Protein AF-A0A8T4NBR5-F1 (afdb_monomer_lite)

Structure (mmCIF, N/CA/C/O backbone):
data_AF-A0A8T4NBR5-F1
#
_entry.id   AF-A0A8T4NBR5-F1
#
loop_
_atom_site.group_PDB
_atom_site.id
_atom_site.type_symbol
_atom_site.label_atom_id
_atom_site.label_alt_id
_atom_site.label_comp_id
_atom_site.label_asym_id
_atom_site.label_entity_id
_atom_site.label_seq_id
_atom_site.pdbx_PDB_ins_code
_atom_site.Cartn_x
_atom_site.Cartn_y
_atom_site.Cartn_z
_atom_site.occupancy
_atom_site.B_iso_or_equiv
_atom_site.auth_seq_id
_atom_site.auth_comp_id
_atom_site.auth_asym_id
_atom_site.auth_atom_id
_atom_site.pdbx_PDB_model_num
ATOM 1 N N . MET A 1 1 ? -10.318 -7.163 -13.152 1.00 49.88 1 MET A N 1
ATOM 2 C CA . MET A 1 1 ? -11.014 -7.010 -11.859 1.00 49.88 1 MET A CA 1
ATOM 3 C C . MET A 1 1 ? -11.666 -5.636 -11.821 1.00 49.88 1 MET A C 1
ATOM 5 O O . MET A 1 1 ? -10.985 -4.655 -11.578 1.00 49.88 1 MET A O 1
ATOM 9 N N . LYS A 1 2 ? -12.958 -5.535 -12.147 1.00 45.28 2 LYS A N 1
ATOM 10 C CA . LYS A 1 2 ? -13.769 -4.344 -11.835 1.00 45.28 2 LYS A CA 1
ATOM 11 C C . LYS A 1 2 ? -14.614 -4.661 -10.600 1.00 45.28 2 LYS A C 1
ATOM 13 O O . LYS A 1 2 ? -15.834 -4.594 -10.630 1.00 45.28 2 LYS A O 1
ATOM 18 N N . GLU A 1 3 ? -13.958 -5.091 -9.529 1.00 60.66 3 GLU A N 1
ATOM 19 C CA . GLU A 1 3 ? -14.559 -4.941 -8.211 1.00 60.66 3 GLU A CA 1
ATOM 20 C C . GLU A 1 3 ? -14.256 -3.504 -7.810 1.00 60.66 3 GLU A C 1
ATOM 22 O O . GLU A 1 3 ? -13.096 -3.096 -7.791 1.00 60.66 3 GLU A O 1
ATOM 27 N N . ASN A 1 4 ? -15.303 -2.695 -7.642 1.00 78.69 4 ASN A N 1
ATOM 28 C CA . ASN A 1 4 ? -15.159 -1.267 -7.382 1.00 78.69 4 ASN A CA 1
ATOM 29 C C . ASN A 1 4 ? -14.544 -1.077 -5.990 1.00 78.69 4 ASN A C 1
ATOM 31 O O . ASN A 1 4 ? -15.252 -1.001 -4.981 1.00 78.69 4 ASN A O 1
ATOM 35 N N . PHE A 1 5 ? -13.215 -1.046 -5.937 1.00 88.75 5 PHE A N 1
ATOM 36 C CA . PHE A 1 5 ? -12.476 -0.606 -4.769 1.00 88.75 5 PHE A CA 1
ATOM 37 C C . PHE A 1 5 ? -12.832 0.849 -4.468 1.00 88.75 5 PHE A C 1
ATOM 39 O O . PHE A 1 5 ? -12.985 1.678 -5.370 1.00 88.75 5 PHE A O 1
ATOM 46 N N . THR A 1 6 ? -12.966 1.178 -3.189 1.00 93.31 6 THR A N 1
ATOM 47 C CA . THR A 1 6 ? -13.134 2.571 -2.772 1.00 93.31 6 THR A CA 1
ATOM 48 C C . THR A 1 6 ? -11.828 3.340 -2.987 1.00 93.31 6 THR A C 1
ATOM 50 O O . THR A 1 6 ? -10.742 2.760 -2.996 1.00 93.31 6 THR A O 1
ATOM 53 N N . LYS A 1 7 ? -11.895 4.674 -3.090 1.00 93.50 7 LYS A N 1
ATOM 54 C CA . LYS A 1 7 ? -10.686 5.514 -3.199 1.00 93.50 7 LYS A CA 1
ATOM 55 C C . LYS A 1 7 ? -9.672 5.267 -2.068 1.00 93.50 7 LYS A C 1
ATOM 57 O O . LYS A 1 7 ? -8.471 5.360 -2.289 1.00 93.50 7 LYS A O 1
ATOM 62 N N . TYR A 1 8 ? -10.154 4.912 -0.876 1.00 94.31 8 TYR A N 1
ATOM 63 C CA . TYR A 1 8 ? -9.322 4.613 0.292 1.00 94.31 8 TYR A CA 1
ATOM 64 C C . TYR A 1 8 ? -8.609 3.269 0.157 1.00 94.31 8 TYR A C 1
ATOM 66 O O . TYR A 1 8 ? -7.434 3.145 0.491 1.00 94.31 8 TYR A O 1
ATOM 74 N N . GLU A 1 9 ? -9.317 2.272 -0.362 1.00 93.75 9 GLU A N 1
ATOM 75 C CA . GLU A 1 9 ? -8.775 0.944 -0.630 1.00 93.75 9 GLU A CA 1
ATOM 76 C C . GLU A 1 9 ? -7.697 0.998 -1.708 1.00 93.75 9 GLU A C 1
ATOM 78 O O . GLU A 1 9 ? -6.609 0.470 -1.499 1.00 93.75 9 GLU A O 1
ATOM 83 N N . ILE A 1 10 ? -7.960 1.708 -2.808 1.00 93.00 10 ILE A N 1
ATOM 84 C CA . ILE A 1 10 ? -6.985 1.910 -3.887 1.00 93.00 10 ILE A CA 1
ATOM 85 C C . ILE A 1 10 ? -5.727 2.589 -3.337 1.00 93.00 10 ILE A C 1
ATOM 87 O O . ILE A 1 10 ? -4.625 2.083 -3.531 1.00 93.00 10 ILE A O 1
ATOM 91 N N . ALA A 1 11 ? -5.883 3.684 -2.586 1.00 94.94 11 ALA A N 1
ATOM 92 C CA . ALA A 1 11 ? -4.750 4.383 -1.982 1.00 94.94 11 ALA A CA 1
ATOM 93 C C . ALA A 1 11 ? -3.942 3.474 -1.036 1.00 94.94 11 ALA A C 1
ATOM 95 O O . ALA A 1 11 ? -2.712 3.472 -1.072 1.00 94.94 11 ALA A O 1
ATOM 96 N N . ARG A 1 12 ? -4.622 2.657 -0.218 1.00 95.06 12 ARG A N 1
ATOM 97 C CA . ARG A 1 12 ? -3.985 1.702 0.702 1.00 95.06 12 ARG A CA 1
ATOM 98 C C . ARG A 1 12 ? -3.224 0.609 -0.051 1.00 95.06 12 ARG A C 1
ATOM 100 O O . ARG A 1 12 ? -2.107 0.287 0.344 1.00 95.06 12 ARG A O 1
ATOM 107 N N . ILE A 1 13 ? -3.815 0.057 -1.111 1.00 94.56 13 ILE A N 1
ATOM 108 C CA . ILE A 1 13 ? -3.210 -0.975 -1.961 1.00 94.56 13 ILE A CA 1
ATOM 109 C C . ILE A 1 13 ? -1.945 -0.440 -2.630 1.00 94.56 13 ILE A C 1
ATOM 111 O O . ILE A 1 13 ? -0.885 -1.049 -2.493 1.00 94.56 13 ILE A O 1
ATOM 115 N N . LEU A 1 14 ? -2.043 0.711 -3.301 1.00 95.00 14 LEU A N 1
ATOM 116 C CA . LEU A 1 14 ? -0.911 1.332 -3.988 1.00 95.00 14 LEU A CA 1
ATOM 117 C C . LEU A 1 14 ? 0.203 1.692 -3.007 1.00 95.00 14 LEU A C 1
ATOM 119 O O . LEU A 1 14 ? 1.356 1.366 -3.260 1.00 95.00 14 LEU A O 1
ATOM 123 N N . GLY A 1 15 ? -0.134 2.282 -1.856 1.00 95.50 15 GLY A N 1
ATOM 124 C CA . GLY A 1 15 ? 0.854 2.633 -0.835 1.00 95.50 15 GLY A CA 1
ATOM 125 C C . GLY A 1 15 ? 1.567 1.412 -0.250 1.00 95.50 15 GLY A C 1
ATOM 126 O O . GLY A 1 15 ? 2.793 1.399 -0.153 1.00 95.50 15 GLY A O 1
ATOM 127 N N . ALA A 1 16 ? 0.820 0.361 0.101 1.00 95.44 16 ALA A N 1
ATOM 128 C CA . ALA A 1 16 ? 1.405 -0.876 0.614 1.00 95.44 16 ALA A CA 1
ATOM 129 C C . ALA A 1 16 ? 2.295 -1.559 -0.434 1.00 95.44 16 ALA A C 1
ATOM 131 O O . ALA A 1 16 ? 3.378 -2.039 -0.102 1.00 95.44 16 ALA A O 1
ATOM 132 N N . ARG A 1 17 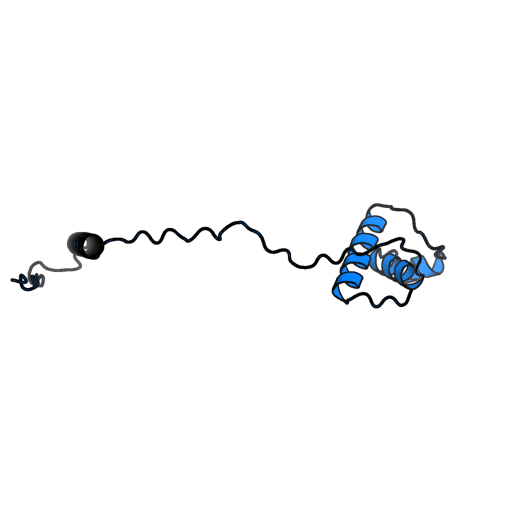? 1.863 -1.581 -1.700 1.00 95.81 17 ARG A N 1
ATOM 133 C CA . ARG A 1 17 ? 2.629 -2.201 -2.781 1.00 95.81 17 ARG A CA 1
ATOM 134 C C . ARG A 1 17 ? 3.872 -1.396 -3.156 1.00 95.81 17 ARG A C 1
ATOM 136 O O . ARG A 1 17 ? 4.933 -1.985 -3.328 1.00 95.81 17 ARG A O 1
ATOM 143 N N . ALA A 1 18 ? 3.773 -0.072 -3.221 1.00 95.81 18 ALA A N 1
ATOM 144 C CA . ALA A 1 18 ? 4.920 0.802 -3.448 1.00 95.81 18 ALA A CA 1
ATOM 145 C C . ALA A 1 18 ? 5.979 0.623 -2.350 1.00 95.81 18 ALA A C 1
ATOM 147 O O . ALA A 1 18 ? 7.163 0.516 -2.653 1.00 95.81 18 ALA A O 1
ATOM 148 N N . LEU A 1 19 ? 5.553 0.495 -1.086 1.00 95.88 19 LEU A N 1
ATOM 149 C CA . LEU A 1 19 ? 6.464 0.195 0.019 1.00 95.88 19 LEU A CA 1
ATOM 150 C C . LEU A 1 19 ? 7.168 -1.155 -0.168 1.00 95.88 19 LEU A C 1
ATOM 152 O O . LEU A 1 19 ? 8.373 -1.236 0.032 1.00 95.88 19 LEU A O 1
ATOM 156 N N . GLN A 1 20 ? 6.447 -2.199 -0.586 1.00 95.38 20 GLN A N 1
ATOM 157 C CA . GLN A 1 20 ? 7.060 -3.499 -0.882 1.00 95.38 20 GLN A CA 1
ATOM 158 C C . GLN A 1 20 ? 8.131 -3.381 -1.972 1.00 95.38 20 GLN A C 1
ATOM 160 O O . GLN A 1 20 ? 9.228 -3.900 -1.800 1.00 95.38 20 GLN A O 1
ATOM 165 N N . ILE A 1 21 ? 7.837 -2.679 -3.068 1.00 94.25 21 ILE A N 1
ATOM 166 C CA . ILE A 1 21 ? 8.784 -2.472 -4.174 1.00 94.25 21 ILE A CA 1
ATOM 167 C C . ILE A 1 21 ? 10.018 -1.692 -3.701 1.00 94.25 21 ILE A C 1
ATOM 169 O O . ILE A 1 21 ? 11.133 -2.034 -4.075 1.00 94.25 21 ILE A O 1
ATOM 173 N N . ALA A 1 22 ? 9.835 -0.688 -2.839 1.00 94.81 22 ALA A N 1
ATOM 174 C CA . ALA A 1 22 ? 10.942 0.056 -2.236 1.00 94.81 22 ALA A CA 1
ATOM 175 C C . ALA A 1 22 ? 11.822 -0.804 -1.308 1.00 94.81 22 ALA A C 1
ATOM 177 O O . ALA A 1 22 ? 12.966 -0.448 -1.048 1.00 94.81 22 ALA A O 1
ATOM 178 N N . MET A 1 23 ? 11.293 -1.927 -0.817 1.00 96.06 23 MET A N 1
ATOM 179 C CA . MET A 1 23 ? 12.019 -2.946 -0.051 1.00 96.06 23 MET A CA 1
ATOM 180 C C . MET A 1 23 ? 12.491 -4.109 -0.943 1.00 96.06 23 MET A C 1
ATOM 182 O O . MET A 1 23 ? 12.584 -5.243 -0.475 1.00 96.06 23 MET A O 1
ATOM 186 N N . ASP A 1 24 ? 12.731 -3.845 -2.231 1.00 93.25 24 ASP A N 1
ATOM 187 C CA . ASP A 1 24 ? 13.212 -4.811 -3.227 1.00 93.25 24 ASP A CA 1
ATOM 188 C C . ASP A 1 24 ? 12.315 -6.053 -3.398 1.00 93.25 24 ASP A C 1
ATOM 190 O O . ASP A 1 24 ? 12.769 -7.129 -3.803 1.00 93.25 24 ASP A O 1
ATOM 194 N N . ALA A 1 25 ? 11.012 -5.934 -3.112 1.00 94.25 25 ALA A N 1
ATOM 195 C CA . ALA A 1 25 ? 10.073 -7.015 -3.386 1.00 94.25 25 ALA A CA 1
ATOM 196 C C . ALA A 1 25 ? 9.980 -7.296 -4.899 1.00 94.25 25 ALA A C 1
ATOM 198 O O . ALA A 1 25 ? 10.016 -6.370 -5.715 1.00 94.25 25 ALA A O 1
ATOM 199 N N . PRO A 1 26 ? 9.780 -8.564 -5.300 1.00 92.62 26 PRO A N 1
ATOM 200 C CA . PRO A 1 26 ? 9.718 -8.932 -6.706 1.00 92.62 26 PRO A CA 1
ATOM 201 C C . PRO A 1 26 ? 8.516 -8.296 -7.415 1.00 92.62 26 PRO A C 1
ATOM 203 O O . PRO A 1 26 ? 7.396 -8.252 -6.885 1.00 92.62 26 PRO A O 1
ATOM 206 N N . LEU A 1 27 ? 8.755 -7.857 -8.652 1.00 91.81 27 LEU A N 1
ATOM 207 C CA . LEU A 1 27 ? 7.720 -7.356 -9.551 1.00 91.81 27 LEU A CA 1
ATOM 208 C C . LEU A 1 27 ? 6.913 -8.526 -10.127 1.00 91.81 27 LEU A C 1
ATOM 210 O O . LEU A 1 27 ? 7.471 -9.517 -10.599 1.00 91.81 27 LEU A O 1
ATOM 214 N N . LEU A 1 28 ? 5.591 -8.408 -10.084 1.00 90.31 28 LEU A N 1
ATOM 215 C CA . LEU A 1 28 ? 4.632 -9.415 -10.541 1.00 90.31 28 LEU A CA 1
ATOM 216 C C . LEU A 1 28 ? 4.306 -9.275 -12.033 1.00 90.31 28 LEU A C 1
ATOM 218 O O . LEU A 1 28 ? 3.770 -10.202 -12.638 1.00 90.31 28 LEU A O 1
ATOM 222 N N . VAL A 1 29 ? 4.641 -8.132 -12.638 1.00 89.56 29 VAL A N 1
ATOM 223 C CA . VAL A 1 29 ? 4.450 -7.868 -14.069 1.00 89.56 29 VAL A CA 1
ATOM 224 C C . VAL A 1 29 ? 5.800 -7.702 -14.757 1.00 89.56 29 VAL A C 1
ATOM 226 O O . VAL A 1 29 ? 6.730 -7.113 -14.212 1.00 89.56 29 VAL A O 1
ATOM 229 N N . LYS A 1 30 ? 5.909 -8.198 -15.994 1.00 87.19 30 LYS A N 1
ATOM 230 C CA . LYS A 1 30 ? 7.076 -7.948 -16.846 1.00 87.19 30 LYS A CA 1
ATOM 231 C C . LYS A 1 30 ? 7.050 -6.499 -17.326 1.00 87.19 30 LYS A C 1
ATOM 233 O O . LYS A 1 30 ? 6.252 -6.153 -18.193 1.00 87.19 30 LYS A O 1
ATOM 238 N N . ILE A 1 31 ? 7.926 -5.669 -16.772 1.00 85.50 31 ILE A N 1
ATOM 239 C CA . ILE A 1 31 ? 8.104 -4.276 -17.190 1.00 85.50 31 ILE A CA 1
ATOM 240 C C . ILE A 1 31 ? 9.334 -4.209 -18.098 1.00 85.50 31 ILE A C 1
ATOM 242 O O . ILE A 1 31 ? 10.404 -4.683 -17.726 1.00 85.50 31 ILE A O 1
ATOM 246 N N . SER A 1 32 ? 9.184 -3.658 -19.307 1.00 88.62 32 SER A N 1
ATOM 247 C CA . SER A 1 32 ? 10.321 -3.413 -20.201 1.00 88.62 32 SER A CA 1
ATOM 248 C C . SER A 1 32 ? 11.236 -2.324 -19.630 1.00 88.62 32 SER A C 1
ATOM 250 O O . SER A 1 32 ? 10.790 -1.442 -18.894 1.00 88.62 32 SER A O 1
ATOM 252 N N . GLU A 1 33 ? 12.518 -2.339 -20.002 1.00 84.31 33 GLU A N 1
ATOM 253 C CA . GLU A 1 33 ? 13.476 -1.315 -19.558 1.00 84.31 33 GLU A CA 1
ATOM 254 C C . GLU A 1 33 ? 13.056 0.108 -19.959 1.00 84.31 33 GLU A C 1
ATOM 256 O O . GLU A 1 33 ? 13.289 1.062 -19.220 1.00 84.31 33 GLU A O 1
ATOM 261 N N . GLU A 1 34 ? 12.406 0.261 -21.114 1.00 85.25 34 GLU A N 1
ATOM 262 C CA . GLU A 1 34 ? 11.864 1.543 -21.578 1.00 85.25 34 GLU A CA 1
ATOM 263 C C . GLU A 1 34 ? 10.781 2.079 -20.635 1.00 85.25 34 GLU A C 1
ATOM 265 O O . GLU A 1 34 ? 10.786 3.262 -20.289 1.00 85.25 34 GLU A O 1
ATOM 270 N N . ASN A 1 35 ? 9.899 1.200 -20.152 1.00 81.56 35 ASN A N 1
ATOM 271 C CA . ASN A 1 35 ? 8.856 1.558 -19.196 1.00 81.56 35 ASN A CA 1
ATOM 272 C C . ASN A 1 35 ? 9.443 1.873 -17.812 1.00 81.56 35 ASN A C 1
ATOM 274 O O . ASN A 1 35 ? 9.049 2.846 -17.179 1.00 81.56 35 ASN A O 1
ATOM 278 N N . LEU A 1 36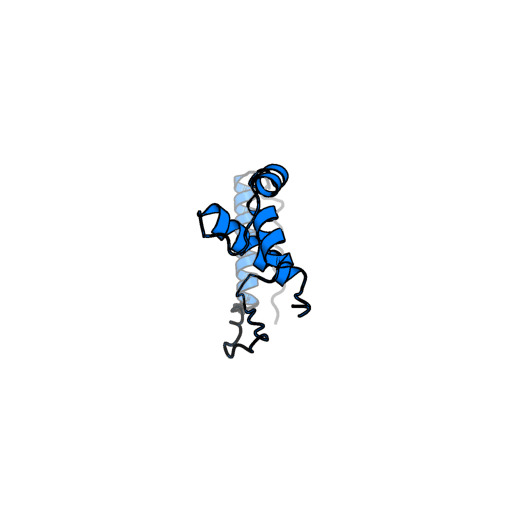 ? 10.449 1.125 -17.355 1.00 84.75 36 LEU A N 1
ATOM 279 C CA . LEU A 1 36 ? 11.159 1.443 -16.108 1.00 84.75 36 LEU A CA 1
ATOM 280 C C . LEU A 1 36 ? 11.820 2.830 -16.153 1.00 84.75 36 LEU A C 1
ATOM 282 O O . LEU A 1 36 ? 11.708 3.608 -15.200 1.00 84.75 36 LEU A O 1
ATOM 286 N N . LYS A 1 37 ? 12.449 3.174 -17.284 1.00 86.56 37 LYS A N 1
ATOM 287 C CA . LYS A 1 37 ? 13.037 4.503 -17.513 1.00 86.56 37 LYS A CA 1
ATOM 288 C C . LYS A 1 37 ? 11.972 5.601 -17.550 1.00 86.56 37 LYS A C 1
ATOM 290 O O . LYS A 1 37 ? 12.189 6.657 -16.954 1.00 86.56 37 LYS A O 1
ATOM 295 N N . SER A 1 38 ? 10.820 5.368 -18.184 1.00 88.69 38 SER A N 1
ATOM 296 C CA . SER A 1 38 ? 9.724 6.352 -18.225 1.00 88.69 38 SER A CA 1
ATOM 297 C C . SER A 1 38 ? 9.105 6.591 -16.842 1.00 88.69 38 SER A C 1
ATOM 299 O O . SER A 1 38 ? 8.792 7.731 -16.482 1.00 88.69 38 SER A O 1
ATOM 301 N N . PHE A 1 39 ? 9.028 5.547 -16.013 1.00 86.19 39 PHE A N 1
ATOM 302 C CA . PHE A 1 39 ? 8.611 5.650 -14.615 1.00 86.19 39 PHE A CA 1
ATOM 303 C C . PHE A 1 39 ? 9.683 6.247 -13.699 1.00 86.19 39 PHE A C 1
ATOM 305 O O . PHE A 1 39 ? 9.375 6.557 -12.551 1.00 86.19 39 PHE A O 1
ATOM 312 N N . LYS A 1 40 ? 10.912 6.467 -14.191 1.00 89.50 40 LYS A N 1
ATOM 313 C CA . LYS A 1 40 ? 12.067 6.928 -13.400 1.00 89.50 40 LYS A CA 1
ATOM 314 C C . LYS A 1 40 ? 12.340 6.046 -12.175 1.00 89.50 40 LYS A C 1
ATOM 316 O O . LYS A 1 40 ? 12.807 6.552 -11.161 1.00 89.50 40 LYS A O 1
ATOM 321 N N . TYR A 1 41 ? 12.032 4.752 -12.269 1.00 86.31 41 TYR A N 1
ATOM 322 C CA . TYR A 1 41 ? 12.146 3.800 -11.156 1.00 86.31 41 TYR A CA 1
ATOM 323 C C . TYR A 1 41 ? 11.342 4.191 -9.902 1.00 86.31 41 TYR A C 1
ATOM 325 O O . TYR A 1 41 ? 11.666 3.777 -8.793 1.00 86.31 41 TYR A O 1
ATOM 333 N N . ASP A 1 42 ? 10.280 4.981 -10.070 1.00 93.81 42 ASP A N 1
ATOM 334 C CA . ASP A 1 42 ? 9.385 5.351 -8.978 1.00 93.81 42 ASP A CA 1
ATOM 335 C C . ASP A 1 42 ? 8.514 4.153 -8.569 1.00 93.81 42 ASP A C 1
ATOM 337 O O . ASP A 1 42 ? 7.718 3.637 -9.363 1.00 93.81 42 ASP A O 1
ATOM 341 N N . ALA A 1 43 ? 8.647 3.732 -7.311 1.00 94.25 43 ALA A N 1
ATOM 342 C CA . ALA A 1 43 ? 7.912 2.608 -6.746 1.00 94.25 43 ALA A CA 1
ATOM 343 C C . ALA A 1 43 ? 6.388 2.803 -6.812 1.00 94.25 43 ALA A C 1
ATOM 345 O O . ALA A 1 43 ? 5.658 1.827 -7.001 1.00 94.25 43 ALA A O 1
ATOM 346 N N . LEU A 1 44 ? 5.898 4.046 -6.708 1.00 94.94 44 LEU A N 1
ATOM 347 C CA . LEU A 1 44 ? 4.465 4.335 -6.781 1.00 94.94 44 LEU A CA 1
ATOM 348 C C . LEU A 1 44 ? 3.917 4.046 -8.184 1.00 94.94 44 LEU A C 1
ATOM 350 O O . LEU A 1 44 ? 2.914 3.352 -8.332 1.00 94.94 44 LEU A O 1
ATOM 354 N N . LYS A 1 45 ? 4.616 4.513 -9.222 1.00 93.81 45 LYS A N 1
ATOM 355 C CA . LYS A 1 45 ? 4.221 4.295 -10.623 1.00 93.81 45 LYS A CA 1
ATOM 356 C C . LYS A 1 45 ? 4.295 2.828 -11.020 1.00 93.81 45 LYS A C 1
ATOM 358 O O . LYS A 1 45 ? 3.450 2.341 -11.767 1.00 93.81 45 LYS A O 1
ATOM 363 N N . ILE A 1 46 ? 5.291 2.114 -10.500 1.00 92.94 46 ILE A N 1
ATOM 364 C CA . ILE A 1 46 ? 5.409 0.669 -10.700 1.00 92.94 46 ILE A CA 1
ATOM 365 C C . ILE A 1 46 ? 4.221 -0.048 -10.038 1.00 92.94 46 ILE A C 1
ATOM 367 O O . ILE A 1 46 ? 3.584 -0.885 -10.678 1.00 92.94 46 ILE A O 1
ATOM 371 N N . ALA A 1 47 ? 3.856 0.322 -8.806 1.00 94.00 47 ALA A N 1
ATOM 372 C CA . ALA A 1 47 ? 2.680 -0.227 -8.129 1.00 94.00 47 ALA A CA 1
ATOM 373 C C . ALA A 1 47 ? 1.369 0.072 -8.881 1.00 94.00 47 ALA A C 1
ATOM 375 O O . ALA A 1 47 ? 0.520 -0.813 -9.001 1.00 94.00 47 ALA A O 1
ATOM 376 N N . GLU A 1 48 ? 1.206 1.283 -9.423 1.00 92.62 48 GLU A N 1
ATOM 377 C CA . GLU A 1 48 ? 0.059 1.651 -10.267 1.00 92.62 48 GLU A CA 1
ATOM 378 C C . GLU A 1 48 ? -0.024 0.782 -11.522 1.00 92.62 48 GLU A C 1
ATOM 380 O O . GLU A 1 48 ? -1.102 0.302 -11.882 1.00 92.62 48 GLU A O 1
ATOM 385 N N . TYR A 1 49 ? 1.110 0.539 -12.175 1.00 92.12 49 TYR A N 1
ATOM 386 C CA . TYR A 1 49 ? 1.174 -0.320 -13.351 1.00 92.12 49 TYR A CA 1
ATOM 387 C C . TYR A 1 49 ? 0.752 -1.762 -13.028 1.00 92.12 49 TYR A C 1
ATOM 389 O O . TYR A 1 49 ? -0.082 -2.335 -13.733 1.00 92.12 49 TYR A O 1
ATOM 397 N N . GLU A 1 50 ? 1.252 -2.334 -11.930 1.00 91.44 50 GLU A N 1
ATOM 398 C CA . GLU A 1 50 ? 0.870 -3.683 -11.489 1.00 91.44 50 GLU A CA 1
ATOM 399 C C . GLU A 1 50 ? -0.598 -3.788 -11.063 1.00 91.44 50 GLU A C 1
ATOM 401 O O . GLU A 1 50 ? -1.263 -4.790 -11.351 1.00 91.44 50 GLU A O 1
ATOM 406 N N . PHE A 1 51 ? -1.116 -2.750 -10.404 1.00 91.88 51 PHE A N 1
ATOM 407 C CA . PHE A 1 51 ? -2.523 -2.662 -10.026 1.00 91.88 51 PHE A CA 1
ATOM 408 C C . PHE A 1 51 ? -3.428 -2.634 -11.264 1.00 91.88 51 PHE A C 1
ATOM 410 O O . PHE A 1 51 ? -4.380 -3.411 -11.347 1.00 91.88 51 PHE A O 1
ATOM 417 N N . ASN A 1 52 ? -3.094 -1.811 -12.264 1.00 90.44 52 ASN A N 1
ATOM 418 C CA . ASN A 1 52 ? -3.841 -1.717 -13.522 1.00 90.44 52 ASN A CA 1
ATOM 419 C C . ASN A 1 52 ? -3.774 -3.011 -14.347 1.00 90.44 52 ASN A C 1
ATOM 421 O O . ASN A 1 52 ? -4.743 -3.366 -15.020 1.00 90.44 52 ASN A O 1
ATOM 425 N N . ALA A 1 53 ? -2.662 -3.745 -14.260 1.00 90.56 53 ALA A N 1
ATOM 426 C CA . ALA A 1 53 ? -2.519 -5.070 -14.857 1.00 90.56 53 ALA A CA 1
ATOM 427 C C . ALA A 1 53 ? -3.331 -6.160 -14.125 1.00 90.56 53 ALA A C 1
ATOM 429 O O . ALA A 1 53 ? -3.462 -7.271 -14.638 1.00 90.56 53 ALA A O 1
ATOM 430 N N . GLY A 1 54 ? -3.877 -5.870 -12.936 1.00 88.12 54 GLY A N 1
ATOM 431 C CA . GLY A 1 54 ? -4.638 -6.829 -12.131 1.00 88.12 54 GLY A CA 1
ATOM 432 C C . GLY A 1 54 ? -3.794 -7.985 -11.589 1.00 88.12 54 GLY A C 1
ATOM 433 O O . GLY A 1 54 ? -4.342 -9.046 -11.299 1.00 88.12 54 GLY A O 1
ATOM 434 N N . ALA A 1 55 ? -2.475 -7.798 -11.480 1.00 88.31 55 ALA A N 1
ATOM 435 C CA . ALA A 1 55 ? -1.532 -8.837 -11.065 1.00 88.31 55 ALA A CA 1
ATOM 436 C C . ALA A 1 55 ? -1.398 -8.970 -9.538 1.00 88.31 55 ALA A C 1
ATOM 438 O O . ALA A 1 55 ? -0.805 -9.933 -9.062 1.00 88.31 55 ALA A O 1
ATOM 439 N N . LEU A 1 56 ? -1.926 -8.012 -8.765 1.00 88.19 56 LEU A N 1
ATOM 440 C CA . LEU A 1 56 ? -1.793 -7.981 -7.308 1.00 88.19 56 LEU A CA 1
ATOM 441 C C . LEU A 1 56 ? -2.757 -8.979 -6.630 1.00 88.19 56 LEU A C 1
ATOM 443 O O . LEU A 1 56 ? -3.972 -8.783 -6.706 1.00 88.19 56 LEU A O 1
ATOM 447 N N . PRO A 1 57 ? -2.260 -10.003 -5.906 1.00 85.19 57 PRO A N 1
ATOM 448 C CA . PRO A 1 57 ? -3.100 -10.960 -5.188 1.00 85.19 57 PRO A CA 1
ATOM 449 C C . PRO A 1 57 ? -3.545 -10.383 -3.833 1.00 85.19 57 PRO A C 1
ATOM 451 O O . PRO A 1 57 ? -3.116 -10.839 -2.774 1.00 85.19 57 PRO A O 1
ATOM 454 N N . ILE A 1 58 ? -4.372 -9.335 -3.850 1.00 86.94 58 ILE A N 1
ATOM 455 C CA . ILE A 1 58 ? -4.810 -8.629 -2.637 1.00 86.94 58 ILE A CA 1
ATOM 456 C C . ILE A 1 58 ? -6.300 -8.861 -2.403 1.00 86.94 58 ILE A C 1
ATOM 458 O O . ILE A 1 58 ? -7.122 -8.667 -3.291 1.00 86.94 58 ILE A O 1
ATOM 462 N N . THR A 1 59 ? -6.646 -9.240 -1.173 1.00 89.06 59 THR A N 1
ATOM 463 C CA . THR A 1 59 ? -8.031 -9.338 -0.694 1.00 89.06 59 THR A CA 1
ATOM 464 C C . THR A 1 59 ? -8.272 -8.272 0.367 1.00 89.06 59 THR A C 1
ATOM 466 O O . THR A 1 59 ? -7.451 -8.096 1.267 1.00 89.06 59 THR A O 1
ATOM 469 N N . ILE A 1 60 ? -9.398 -7.563 0.280 1.00 90.12 60 ILE A N 1
ATOM 470 C CA . ILE A 1 60 ? -9.755 -6.515 1.241 1.00 90.12 60 ILE A CA 1
ATO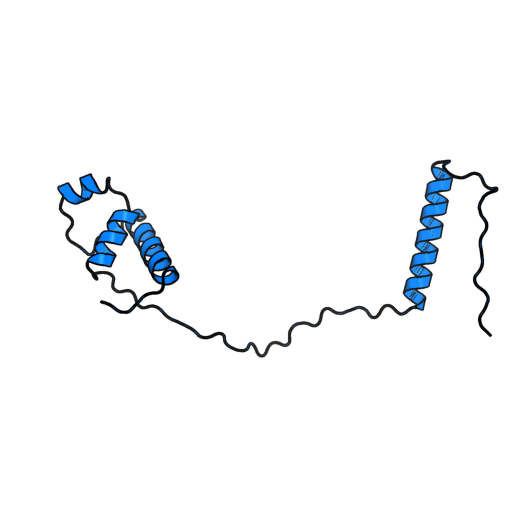M 471 C C . ILE A 1 60 ? -10.792 -7.047 2.2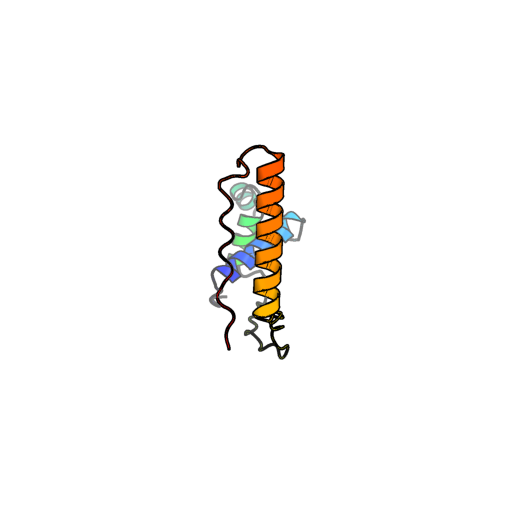19 1.00 90.12 60 ILE A C 1
ATOM 473 O O . ILE A 1 60 ? -11.888 -7.438 1.828 1.00 90.12 60 ILE A O 1
ATOM 477 N N . ASN A 1 61 ? -10.461 -7.006 3.508 1.00 91.81 61 ASN A N 1
ATOM 478 C CA . ASN A 1 61 ? -11.423 -7.272 4.567 1.00 91.81 61 ASN A CA 1
ATOM 479 C C . ASN A 1 61 ? -12.186 -5.984 4.916 1.00 91.81 61 ASN A C 1
ATOM 481 O O . ASN A 1 61 ? -11.567 -4.974 5.252 1.00 91.81 61 ASN A O 1
ATOM 485 N N . ARG A 1 62 ? -13.522 -6.031 4.865 1.00 92.44 62 ARG A N 1
ATOM 486 C CA . ARG A 1 62 ? -14.423 -4.904 5.163 1.00 92.44 62 ARG A CA 1
ATOM 487 C C . ARG A 1 62 ? -15.239 -5.192 6.433 1.00 92.44 62 ARG A C 1
ATOM 489 O O . ARG A 1 62 ? -16.425 -5.511 6.331 1.00 92.44 62 ARG A O 1
ATOM 496 N N . PRO A 1 63 ? -14.632 -5.133 7.633 1.00 91.56 63 PRO A N 1
ATOM 497 C CA . PRO A 1 63 ? -15.359 -5.382 8.868 1.00 91.56 63 PRO A CA 1
ATOM 498 C C . PRO A 1 63 ? -16.356 -4.251 9.140 1.00 91.56 63 PRO A C 1
ATOM 500 O O . PRO A 1 63 ? -16.019 -3.070 9.062 1.00 91.56 63 PRO A O 1
ATOM 503 N N . LEU A 1 64 ? -17.584 -4.618 9.500 1.00 92.06 64 LEU A N 1
ATOM 504 C CA . LEU A 1 64 ? -18.554 -3.670 10.038 1.00 92.06 64 LEU A CA 1
ATOM 505 C C . LEU A 1 64 ? -18.179 -3.297 11.481 1.00 92.06 64 LEU A C 1
ATOM 507 O O . LEU A 1 64 ? -17.599 -4.125 12.194 1.00 92.06 64 LEU A O 1
ATOM 511 N N . PRO A 1 65 ? -18.518 -2.080 11.940 1.00 89.88 65 PRO A N 1
ATOM 512 C CA . PRO A 1 65 ? -18.302 -1.700 13.327 1.00 89.88 65 PRO A CA 1
ATOM 513 C C . PRO A 1 65 ? -19.047 -2.668 14.251 1.00 89.88 65 PRO A C 1
ATOM 515 O O . PRO A 1 65 ? -20.259 -2.855 14.142 1.00 89.88 65 PRO A O 1
ATOM 518 N N . GLN A 1 66 ? -18.317 -3.294 15.171 1.00 85.31 66 GLN A N 1
ATOM 519 C CA . GLN A 1 66 ? -18.901 -4.158 16.190 1.00 85.31 66 GLN A CA 1
ATOM 520 C C . GLN A 1 66 ? -19.227 -3.339 17.438 1.00 85.31 66 GLN A C 1
ATOM 522 O O . GLN A 1 66 ? -18.431 -2.505 17.875 1.00 85.31 66 GLN A O 1
ATOM 527 N N . LYS A 1 67 ? -20.391 -3.596 18.041 1.00 80.81 67 LYS A N 1
ATOM 528 C CA . LYS A 1 67 ? -20.731 -3.020 19.345 1.00 80.81 67 LYS A CA 1
ATOM 529 C C . LYS A 1 67 ? -19.788 -3.604 20.397 1.00 80.81 67 LYS A C 1
ATOM 531 O O . LYS A 1 67 ? -19.857 -4.798 20.686 1.00 80.81 67 LYS A O 1
ATOM 536 N N . ARG A 1 68 ? -18.923 -2.768 20.978 1.00 75.44 68 ARG A N 1
ATOM 537 C CA . ARG A 1 68 ? -18.185 -3.141 22.190 1.00 75.44 68 ARG A CA 1
ATOM 538 C C . ARG A 1 68 ? -19.185 -3.238 23.343 1.00 75.44 68 ARG A C 1
ATOM 540 O O . ARG A 1 68 ? -20.028 -2.359 23.501 1.00 75.44 68 ARG A O 1
ATOM 547 N N . LYS A 1 69 ? -19.126 -4.335 24.102 1.00 71.38 69 LYS A N 1
ATOM 548 C CA . LYS A 1 69 ? -19.932 -4.526 25.324 1.00 71.38 69 LYS A CA 1
ATOM 549 C C . LYS A 1 69 ? -19.367 -3.753 26.514 1.00 71.38 69 LYS A C 1
ATOM 551 O O . LYS A 1 69 ? -20.023 -3.673 27.549 1.00 71.38 69 LYS A O 1
ATOM 556 N N . ASP A 1 70 ? -18.164 -3.212 26.358 1.00 72.94 70 ASP A N 1
ATOM 557 C CA . ASP A 1 70 ? -17.513 -2.399 27.366 1.00 72.94 70 ASP A CA 1
ATOM 558 C C . ASP A 1 70 ? -18.365 -1.150 27.572 1.00 72.94 70 ASP A C 1
ATOM 560 O O . ASP A 1 70 ? -18.582 -0.362 26.647 1.00 72.94 70 ASP A O 1
ATOM 564 N N . LYS A 1 71 ? -18.905 -1.001 28.784 1.00 68.00 71 LYS A N 1
ATOM 565 C CA . LYS A 1 71 ? -19.555 0.242 29.185 1.00 68.00 71 LYS A CA 1
ATOM 566 C C . LYS A 1 71 ? -18.504 1.335 29.033 1.00 68.00 71 LYS A C 1
ATOM 568 O O . LYS A 1 71 ? -17.394 1.178 29.538 1.00 68.00 71 LYS A O 1
ATOM 573 N N . LEU A 1 72 ? -18.845 2.411 28.322 1.00 72.62 72 LEU A N 1
ATOM 574 C CA . LEU A 1 72 ? -18.047 3.630 28.365 1.00 72.62 72 LEU A CA 1
ATOM 575 C C . LEU A 1 72 ? -17.809 3.931 29.844 1.00 72.62 72 LEU A C 1
ATOM 577 O O . LEU A 1 72 ? -18.764 3.925 30.623 1.00 72.62 72 LEU A O 1
ATOM 581 N N . VAL A 1 73 ? -16.545 4.089 30.236 1.00 65.94 73 VAL A N 1
ATOM 582 C CA . VAL A 1 73 ? -16.224 4.537 31.587 1.00 65.94 73 VAL A CA 1
ATOM 583 C C . VAL A 1 73 ? -16.902 5.891 31.706 1.00 65.94 73 VAL A C 1
ATOM 585 O O . VAL A 1 73 ? -16.503 6.836 31.028 1.00 65.94 73 VAL A O 1
ATOM 588 N N . SER A 1 74 ? -17.984 5.963 32.482 1.00 63.88 74 SER A N 1
ATOM 589 C CA . SER A 1 74 ? -18.518 7.248 32.900 1.00 63.88 74 SER A CA 1
ATOM 590 C C . SER A 1 74 ? -17.345 7.961 33.545 1.00 63.88 74 SER A C 1
ATOM 592 O O . SER A 1 74 ? -16.747 7.411 34.478 1.00 63.88 74 SER A O 1
ATOM 594 N N . VAL A 1 75 ? -16.976 9.130 33.020 1.00 65.56 75 VAL A N 1
ATOM 595 C CA . VAL A 1 75 ? -16.111 10.042 33.763 1.00 65.56 75 VAL A CA 1
ATOM 596 C C . VAL A 1 75 ? -16.725 10.100 35.156 1.00 65.56 75 VAL A C 1
ATOM 598 O O . VAL A 1 75 ? -17.936 10.288 35.281 1.00 65.56 75 VAL A O 1
ATOM 601 N N . LYS A 1 76 ? -15.941 9.774 36.188 1.00 62.41 76 LYS A N 1
ATOM 602 C CA . LYS A 1 76 ? -16.378 10.033 37.553 1.00 62.41 76 LYS A CA 1
ATOM 603 C C . LYS A 1 76 ? -16.475 11.548 37.626 1.00 62.41 76 LYS A C 1
ATOM 605 O O . LYS A 1 76 ? -15.470 12.213 37.829 1.00 62.41 76 LYS A O 1
ATOM 610 N N . GLU A 1 77 ? -17.654 12.084 37.350 1.00 59.34 77 GLU A N 1
ATOM 611 C CA . GLU A 1 77 ? -18.037 13.367 37.901 1.00 59.34 77 GLU A CA 1
ATOM 612 C C . GLU A 1 77 ? -17.989 13.116 39.402 1.00 59.34 77 GLU A C 1
ATOM 614 O O . GLU A 1 77 ? -18.841 12.415 39.960 1.00 59.34 77 GLU A O 1
ATOM 619 N N . GLU A 1 78 ? -16.892 13.530 40.035 1.00 61.47 78 GLU A N 1
ATOM 620 C CA . GLU A 1 78 ? -16.910 13.708 41.474 1.00 61.47 78 GLU A CA 1
ATOM 621 C C . GLU A 1 78 ? -18.075 14.661 41.710 1.00 61.47 78 GLU A C 1
ATOM 623 O O . GLU A 1 78 ? -18.047 15.810 41.276 1.00 61.47 78 GLU A O 1
ATOM 628 N N . LYS A 1 79 ? -19.165 14.137 42.277 1.00 55.97 79 LYS A N 1
ATOM 629 C CA . LYS A 1 79 ? -20.239 14.967 42.801 1.00 55.97 79 LYS A CA 1
ATOM 630 C C . LYS A 1 79 ? -19.646 15.661 44.014 1.00 55.97 79 LYS A C 1
ATOM 632 O O . LYS A 1 79 ? -19.788 15.164 45.125 1.00 55.97 79 LYS A O 1
ATOM 637 N N . ILE A 1 80 ? -18.885 16.715 43.761 1.00 62.59 80 ILE A N 1
ATOM 638 C CA . ILE A 1 80 ? -18.448 17.634 44.794 1.00 62.59 80 ILE A CA 1
ATOM 639 C C . ILE A 1 80 ? -19.748 18.249 45.306 1.00 62.59 80 ILE A C 1
ATOM 641 O O . ILE A 1 80 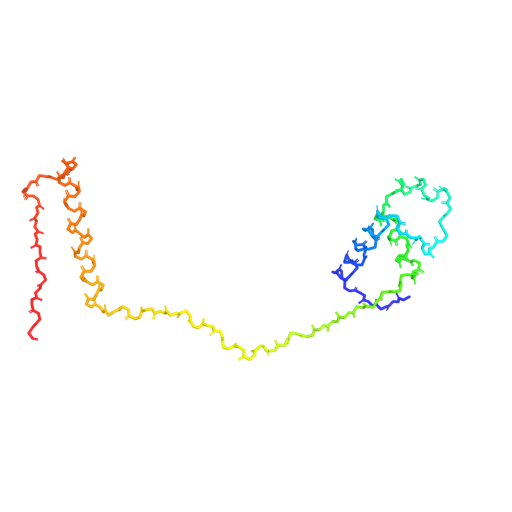? -20.575 18.700 44.509 1.00 62.59 80 ILE A O 1
ATOM 645 N N . SER A 1 81 ? -19.992 18.115 46.603 1.00 72.69 81 SER A N 1
ATOM 646 C CA . SER A 1 81 ? -21.182 18.697 47.225 1.00 72.69 81 SER A CA 1
ATOM 647 C C . SER A 1 81 ? -21.089 20.224 47.190 1.00 72.69 81 SER A C 1
ATOM 649 O O . SER A 1 81 ? -19.987 20.769 47.206 1.00 72.69 81 SER A O 1
ATOM 651 N N . ASP A 1 82 ? -22.227 20.920 47.147 1.00 71.88 82 ASP A N 1
ATOM 652 C CA . ASP A 1 82 ? -22.256 22.388 47.063 1.00 71.88 82 ASP A CA 1
ATOM 653 C C . ASP A 1 82 ? -21.462 23.044 48.218 1.00 71.88 82 ASP A C 1
ATOM 655 O O . ASP A 1 82 ? -20.786 24.048 48.020 1.00 71.88 82 ASP A O 1
ATOM 659 N N . GLU A 1 83 ? -21.433 22.408 49.396 1.00 73.00 83 GLU A N 1
ATOM 660 C CA . GLU A 1 83 ? -20.646 22.832 50.566 1.00 73.00 83 GLU A CA 1
ATOM 661 C C . GLU A 1 83 ? -19.125 22.800 50.323 1.00 73.00 83 GLU A C 1
ATOM 663 O O . GLU A 1 83 ? -18.403 23.705 50.739 1.00 73.00 83 GLU A O 1
ATOM 668 N N . GLU A 1 84 ? -18.621 21.779 49.626 1.00 73.88 84 GLU A N 1
ATOM 669 C CA . GLU A 1 84 ? -17.192 21.635 49.313 1.00 73.88 84 GLU A CA 1
ATOM 670 C C . GLU A 1 84 ? -16.733 22.619 48.228 1.00 73.88 84 GLU A C 1
ATOM 672 O O . GLU A 1 84 ? -15.551 22.969 48.175 1.00 73.88 84 GLU A O 1
ATOM 677 N N . ILE A 1 85 ? -17.652 23.059 47.361 1.00 71.44 85 ILE A N 1
ATOM 678 C CA . ILE A 1 85 ? -17.396 24.107 46.367 1.00 71.44 85 ILE A CA 1
ATOM 679 C C . ILE A 1 85 ? -17.279 25.454 47.079 1.00 71.44 85 ILE A C 1
ATOM 681 O O . ILE A 1 85 ? -16.262 26.125 46.922 1.00 71.44 85 ILE A O 1
ATOM 685 N N . VAL A 1 86 ? -18.249 25.790 47.936 1.00 76.56 86 VAL A N 1
ATOM 686 C CA . VAL A 1 86 ? -18.252 27.046 48.705 1.00 76.56 86 VAL A CA 1
ATOM 687 C C . VAL A 1 86 ? -17.028 27.144 49.617 1.00 76.56 86 VAL A C 1
ATOM 689 O O . VAL A 1 86 ? -16.393 28.194 49.685 1.00 76.56 86 VAL A O 1
ATOM 692 N N . ALA A 1 87 ? -16.639 26.050 50.282 1.00 80.69 87 ALA A N 1
ATOM 693 C CA . ALA A 1 87 ? -15.444 26.038 51.125 1.00 80.69 87 ALA A CA 1
ATOM 694 C C . ALA A 1 87 ? -14.161 26.311 50.321 1.00 80.69 87 ALA A C 1
ATOM 696 O O . ALA A 1 87 ? -13.328 27.109 50.746 1.00 80.69 87 ALA A O 1
ATOM 697 N N . LYS A 1 88 ? -14.019 25.698 49.137 1.00 78.94 88 LYS A N 1
ATOM 698 C CA . LYS A 1 88 ? -12.87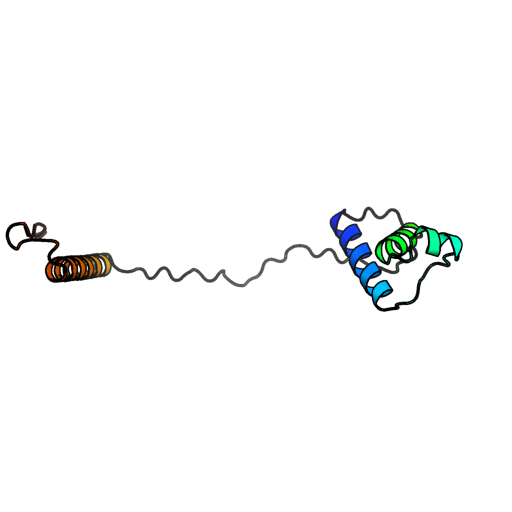2 25.945 48.250 1.00 78.94 88 LYS A CA 1
ATOM 699 C C . LYS A 1 88 ? -12.867 27.358 47.682 1.00 78.94 88 LYS A C 1
ATOM 701 O O . LYS A 1 88 ? -11.797 27.938 47.566 1.00 78.94 88 LYS A O 1
ATOM 706 N N . GLU A 1 89 ? -14.023 27.913 47.334 1.00 79.62 89 GLU A N 1
ATOM 707 C CA . GLU A 1 89 ? -14.128 29.299 46.867 1.00 79.62 89 GLU A CA 1
ATOM 708 C C . GLU A 1 89 ? -13.693 30.282 47.961 1.00 79.62 89 GLU A C 1
ATOM 710 O O . GLU A 1 89 ? -12.873 31.156 47.697 1.00 79.62 89 GLU A O 1
ATOM 715 N N . GLN A 1 90 ? -14.125 30.070 49.208 1.00 75.94 90 GLN A N 1
ATOM 716 C CA . GLN A 1 90 ? -13.707 30.889 50.352 1.00 75.94 90 GLN A CA 1
ATOM 717 C C . GLN A 1 90 ? -12.216 30.762 50.678 1.00 75.94 90 GLN A C 1
ATOM 719 O O . GLN A 1 90 ? -11.598 31.732 51.116 1.00 75.94 90 GLN A O 1
ATOM 724 N N . GLU A 1 91 ? -11.632 29.572 50.529 1.00 79.94 91 GLU A N 1
ATOM 725 C CA . GLU A 1 91 ? -10.187 29.379 50.695 1.00 79.94 91 GLU A CA 1
ATOM 726 C C . GLU A 1 91 ? -9.402 30.100 49.593 1.00 79.94 91 GLU A C 1
ATOM 728 O O . GLU A 1 91 ? -8.445 30.808 49.898 1.00 79.94 91 GLU A O 1
ATOM 733 N N . VAL A 1 92 ? -9.848 29.997 48.339 1.00 82.00 92 VAL A N 1
ATOM 734 C CA . VAL A 1 92 ? -9.215 30.662 47.191 1.00 82.00 92 VAL A CA 1
ATOM 735 C C . VAL A 1 92 ? -9.337 32.184 47.286 1.00 82.00 92 VAL A C 1
ATOM 737 O O . VAL A 1 92 ? -8.369 32.885 47.010 1.00 82.00 92 VAL A O 1
ATOM 740 N N . GLU A 1 93 ? -10.483 32.719 47.708 1.00 80.06 93 GLU A N 1
ATOM 741 C CA . GLU A 1 93 ? -10.640 34.162 47.928 1.00 80.06 93 GLU A CA 1
ATOM 742 C C . GLU A 1 93 ? -9.705 34.678 49.025 1.00 80.06 93 GLU A C 1
ATOM 744 O O . GLU A 1 93 ? -9.078 35.720 48.846 1.00 80.06 93 GLU A O 1
ATOM 749 N N . LYS A 1 94 ? -9.551 33.936 50.130 1.00 79.88 94 LYS A N 1
ATOM 750 C CA . LYS A 1 94 ? -8.604 34.300 51.196 1.00 79.88 94 LYS A CA 1
ATOM 751 C C . LYS A 1 94 ? -7.163 34.297 50.700 1.00 79.88 94 LYS A C 1
ATOM 753 O O . LYS A 1 94 ? -6.451 35.254 50.974 1.00 79.88 94 LYS A O 1
ATOM 758 N N . GLU A 1 95 ? -6.759 33.276 49.946 1.00 81.56 95 GLU A N 1
ATOM 759 C CA . GLU A 1 95 ? -5.409 33.186 49.376 1.00 81.56 95 GLU A CA 1
ATOM 760 C C . GLU A 1 95 ? -5.141 34.337 48.391 1.00 81.56 95 GLU A C 1
ATOM 762 O O . GLU A 1 95 ? -4.100 34.980 48.462 1.00 81.56 95 GLU A O 1
ATOM 767 N N . ILE A 1 96 ? -6.115 34.686 47.540 1.00 82.69 96 ILE A N 1
ATOM 768 C CA . ILE A 1 96 ? -6.001 35.825 46.615 1.00 82.69 96 ILE A CA 1
ATOM 769 C C . ILE A 1 96 ? -5.882 37.155 47.371 1.00 82.69 96 ILE A C 1
ATOM 771 O O . ILE A 1 96 ? -5.108 38.021 46.960 1.00 82.69 96 ILE A O 1
ATOM 775 N N . VAL A 1 97 ? -6.647 37.343 48.450 1.00 79.38 97 VAL A N 1
ATOM 776 C CA . VAL A 1 97 ? -6.590 38.563 49.272 1.00 79.38 97 VAL A CA 1
ATOM 777 C C . VAL A 1 97 ? -5.263 38.651 50.031 1.00 79.38 97 VAL A C 1
ATOM 779 O O . VAL A 1 97 ? -4.671 39.730 50.076 1.00 79.38 97 VAL A O 1
ATOM 782 N N . GLU A 1 98 ? -4.767 37.540 50.579 1.00 74.75 98 GLU A N 1
ATOM 783 C CA . GLU A 1 98 ? -3.458 37.469 51.242 1.00 74.75 98 GLU A CA 1
ATOM 784 C C . GLU A 1 98 ? -2.315 37.770 50.261 1.00 74.75 98 GLU A C 1
ATOM 786 O O . GLU A 1 98 ? -1.499 38.652 50.537 1.00 74.75 98 GLU A O 1
ATOM 791 N N . ASP A 1 99 ? -2.310 37.138 49.084 1.00 78.00 99 ASP A N 1
ATOM 792 C CA . ASP A 1 99 ? -1.328 37.389 48.021 1.00 78.00 99 ASP A CA 1
ATOM 793 C C . ASP A 1 99 ? -1.382 38.846 47.529 1.00 78.00 99 ASP A C 1
ATOM 795 O O . ASP A 1 99 ? -0.350 39.487 47.310 1.00 78.00 99 ASP A O 1
ATOM 799 N N . ALA A 1 100 ? -2.583 39.407 47.357 1.00 77.88 100 ALA A N 1
ATOM 800 C CA . ALA A 1 100 ? -2.751 40.798 46.945 1.00 77.88 100 ALA A CA 1
ATOM 801 C C . ALA A 1 100 ? -2.275 41.785 48.028 1.00 77.88 100 ALA A C 1
ATOM 803 O O . ALA A 1 100 ? -1.689 42.819 47.691 1.00 77.88 100 ALA A O 1
ATOM 804 N N . GLY A 1 101 ? -2.480 41.457 49.307 1.00 75.00 101 GLY A N 1
ATOM 805 C CA . GLY A 1 101 ? -1.961 42.211 50.448 1.00 75.00 101 GLY A CA 1
ATOM 806 C C . GLY A 1 101 ? -0.436 42.144 50.549 1.00 75.00 101 GLY A C 1
ATOM 807 O O . GLY A 1 101 ? 0.213 43.177 50.724 1.00 75.00 101 GLY A O 1
ATOM 808 N N . GLU A 1 102 ? 0.161 40.964 50.353 1.00 70.94 102 GLU A N 1
ATOM 809 C CA . GLU A 1 102 ? 1.621 40.789 50.338 1.00 70.94 102 GLU A CA 1
ATOM 810 C C . GLU A 1 102 ? 2.275 41.551 49.173 1.00 70.94 102 GLU A C 1
ATOM 812 O O . GLU A 1 102 ? 3.335 42.164 49.332 1.00 70.94 102 GLU A O 1
ATOM 817 N N . LEU A 1 103 ? 1.615 41.587 48.013 1.00 77.62 103 LEU A N 1
ATOM 818 C CA . LEU A 1 103 ? 2.049 42.360 46.847 1.00 77.62 103 LEU A CA 1
ATOM 819 C C . LEU A 1 103 ? 1.752 43.869 46.956 1.00 77.62 103 LEU A C 1
ATOM 821 O O . LEU A 1 103 ? 2.131 44.622 46.053 1.00 77.62 103 LEU A O 1
ATOM 825 N N . GLY A 1 104 ? 1.110 44.326 48.039 1.00 66.56 104 GLY A N 1
ATOM 826 C CA . GLY A 1 104 ? 0.790 45.737 48.285 1.00 66.56 104 GLY A CA 1
ATOM 827 C C . GLY A 1 104 ? -0.221 46.321 47.296 1.00 66.56 104 GLY A C 1
ATOM 828 O O . GLY A 1 104 ? -0.178 47.516 47.003 1.00 66.56 104 GLY A O 1
ATOM 829 N N . LEU A 1 105 ? -1.085 45.474 46.730 1.00 65.94 105 LEU A N 1
ATOM 830 C CA . LEU A 1 105 ? -2.097 45.847 45.738 1.00 65.94 105 LEU A CA 1
ATOM 831 C C . LEU A 1 105 ? -3.426 46.297 46.380 1.00 65.94 105 LEU A C 1
ATOM 833 O O . LEU A 1 105 ? -4.294 46.777 45.653 1.00 65.94 105 LEU A O 1
ATOM 837 N N . VAL A 1 106 ? -3.577 46.163 47.706 1.00 58.81 106 VAL A N 1
ATOM 838 C CA . VAL A 1 106 ? -4.777 46.524 48.491 1.00 58.81 106 VAL A CA 1
ATOM 839 C C . VAL A 1 106 ? -4.351 47.187 49.816 1.00 58.81 106 VAL A C 1
ATOM 841 O O . VAL A 1 106 ? -3.437 46.690 50.472 1.00 58.81 106 VAL A O 1
ATOM 844 N N . GLU A 1 107 ? -4.985 48.298 50.215 1.00 57.69 107 GLU A N 1
ATOM 845 C CA . GLU A 1 107 ? -4.839 48.910 51.554 1.00 57.69 107 GLU A CA 1
ATOM 846 C C . GLU A 1 107 ? -5.945 48.378 52.495 1.00 57.69 107 GLU A C 1
ATOM 848 O O . GLU A 1 107 ? -7.054 48.103 52.042 1.00 57.69 107 GLU A O 1
ATOM 853 N N . GLU A 1 108 ? -5.659 48.222 53.799 1.00 51.06 108 GLU A N 1
ATOM 854 C CA . GLU A 1 108 ? -6.533 47.555 54.800 1.00 51.06 108 GLU A CA 1
ATOM 855 C C . GLU A 1 108 ? -7.977 48.104 54.890 1.00 51.06 108 GLU A C 1
ATOM 857 O O . GLU A 1 108 ? -8.843 47.452 55.472 1.00 51.06 108 GLU A O 1
ATOM 862 N N . GLU A 1 109 ? -8.257 49.283 54.328 1.00 45.66 109 GLU A N 1
ATOM 863 C CA . GLU A 1 109 ? -9.545 49.978 54.440 1.00 45.66 109 GLU A CA 1
ATOM 864 C C . GLU A 1 109 ? -10.613 49.528 53.416 1.00 45.66 109 GLU A C 1
ATOM 866 O O . GLU A 1 109 ? -11.788 49.817 53.631 1.00 45.66 109 GLU A O 1
ATOM 871 N N . ASP A 1 110 ? -10.261 48.769 52.367 1.00 48.56 110 ASP A N 1
ATOM 872 C CA . ASP A 1 110 ? -11.206 48.349 51.305 1.00 48.56 110 ASP A CA 1
ATOM 873 C C . ASP A 1 110 ? -11.811 46.935 51.502 1.00 48.56 110 ASP A C 1
ATOM 875 O O . ASP A 1 110 ? -12.556 46.443 50.650 1.00 48.56 110 ASP A O 1
ATOM 879 N N . ILE A 1 111 ? -11.517 46.248 52.614 1.00 49.31 111 ILE A N 1
ATOM 880 C CA . ILE A 1 111 ? -11.986 44.871 52.862 1.00 49.31 111 ILE A CA 1
ATOM 881 C C . ILE A 1 111 ? -13.375 44.884 53.530 1.00 49.31 111 ILE A C 1
ATOM 883 O O . ILE A 1 111 ? -13.518 44.652 54.733 1.00 49.31 111 ILE A O 1
ATOM 887 N N . GLU A 1 112 ? -14.430 45.121 52.749 1.00 47.50 112 GLU A N 1
ATOM 888 C CA . GLU A 1 112 ? -15.800 44.789 53.165 1.00 47.50 112 GLU A CA 1
ATOM 889 C C . GLU A 1 112 ? -16.019 43.272 53.038 1.00 47.50 112 GLU A C 1
ATOM 891 O O . GLU A 1 112 ? -16.320 42.747 51.969 1.00 47.50 112 GLU A O 1
ATOM 896 N N . VAL A 1 113 ? -15.870 42.539 54.146 1.00 44.53 113 VAL A N 1
ATOM 897 C CA . VAL A 1 113 ? -16.313 41.138 54.221 1.00 44.53 113 VAL A CA 1
ATOM 898 C C . VAL A 1 113 ? -17.839 41.126 54.349 1.00 44.53 113 VAL A C 1
ATOM 900 O O . VAL A 1 113 ? -18.381 41.134 55.458 1.00 44.53 113 VAL A O 1
ATOM 903 N N . GLU A 1 114 ? -18.553 41.118 53.223 1.00 41.72 114 GLU A N 1
ATOM 904 C CA . GLU A 1 114 ? -19.977 40.776 53.216 1.00 41.72 114 GLU A CA 1
ATOM 905 C C . GLU A 1 114 ? -20.126 39.304 53.628 1.00 41.72 114 GLU A C 1
ATOM 907 O O . GLU A 1 114 ? -19.853 38.374 52.872 1.00 41.72 114 GLU A O 1
ATOM 912 N N . THR A 1 115 ? -20.542 39.078 54.875 1.00 38.69 115 THR A N 1
ATOM 913 C CA . THR A 1 115 ? -20.967 37.749 55.325 1.00 38.69 115 THR A CA 1
ATOM 914 C C . THR A 1 115 ? -22.361 37.462 54.754 1.00 38.69 115 THR A C 1
ATOM 916 O O . THR A 1 115 ? -23.262 38.287 54.935 1.00 38.69 115 THR A O 1
ATOM 919 N N . PRO A 1 116 ? -22.583 36.327 54.060 1.00 45.06 116 PRO A N 1
ATOM 920 C CA . PRO A 1 116 ? -23.910 35.991 53.556 1.00 45.06 116 PRO A CA 1
ATOM 921 C C . PRO A 1 116 ? -24.883 35.752 54.727 1.00 45.06 116 PRO A C 1
ATOM 923 O O . PRO A 1 116 ? -24.458 35.291 55.792 1.00 45.06 116 PRO A O 1
ATOM 926 N N . PRO A 1 117 ? -26.184 36.069 54.566 1.00 43.66 117 PRO A N 1
ATOM 927 C CA . PRO A 1 117 ? -27.162 35.912 55.634 1.00 43.66 117 PRO A CA 1
ATOM 928 C C . PRO A 1 117 ? -27.268 34.437 56.025 1.00 43.66 117 PRO A C 1
ATOM 930 O O . PRO A 1 117 ? -27.443 33.568 55.175 1.00 43.66 117 PRO A O 1
ATOM 933 N N . SER A 1 118 ? -27.163 34.164 57.326 1.00 43.25 118 SER A N 1
ATOM 934 C CA . SER A 1 118 ? -27.431 32.847 57.896 1.00 43.25 118 SER A CA 1
ATOM 935 C C . SER A 1 118 ? -28.872 32.446 57.580 1.00 43.25 118 SER A C 1
ATOM 937 O O . SER A 1 118 ? -29.800 33.105 58.054 1.00 43.25 118 SER A O 1
ATOM 939 N N . GLU A 1 119 ? -29.054 31.401 56.777 1.00 43.69 119 GLU A N 1
ATOM 940 C CA . GLU A 1 119 ? -30.366 30.797 56.542 1.00 43.69 119 GLU A CA 1
ATOM 941 C C . GLU A 1 119 ? -30.870 30.128 57.841 1.00 43.69 119 GLU A C 1
ATOM 943 O O . GLU A 1 119 ? -30.137 29.363 58.472 1.00 43.69 119 GLU A O 1
ATOM 948 N N . GLU A 1 120 ? -32.094 30.482 58.262 1.00 35.47 120 GLU A N 1
ATOM 949 C CA . GLU A 1 120 ? -32.868 29.841 59.348 1.00 35.47 120 GLU A CA 1
ATOM 950 C C . GLU A 1 120 ? -33.395 28.452 58.961 1.00 35.47 120 GLU A C 1
ATOM 952 O O . GLU A 1 120 ? -33.843 28.282 57.802 1.00 35.47 120 GLU A O 1
#

Radius of gyration: 34.98 Å; chains: 1; bounding box: 46×61×81 Å

Sequence (120 aa):
MKENFTKYEIARILGARALQIAMDAPLLVKISEENLKSFKYDALKIAEYEFNAGALPITINRPLPQKRKDKLVSVKEEKISDEEIVAKEQEVEKEIVEDAGELGLVEEEDIEVETPPSEE

Secondary structure (DSSP, 8-state):
------HHHHHHHHHHHHHHHHTTPPPSS---HHHHHHTTT-HHHHHHHHHHTT--------PPPP---SPP---------HHHHHHHHHHHHHHHHHHHHHTT-S-GGG----PPP---

pLDDT: mean 78.56, std 16.38, range [35.47, 96.06]

Foldseek 3Di:
DPPPDDPVRVVVQLVVQLVCVVVVHDQQDDDDPVRCVVCVVRSSVSSVVCVVVVRDPDDDDDDDDDDDPDDDPDPPPVPCDPVNVVVVVVVVVVVVVVVCVVVVVDDPPPDPPPDPDDDD